Protein AF-A0A2I6QK99-F1 (afdb_monomer)

Sequence (99 aa):
MSLIEGRRGLRRRPLWEFEIDTARQQLNLQFGTRDLVGFGVENAPRGLCAAGCLLQYAKDTQRTTLPHIRSITMEREQDSIIMDAATRRNLEITQNLGG

Solvent-accessible surface area (backbone atoms only — not comparable to full-atom values): 6349 Å² total; per-residue (Å²): 141,68,94,52,80,87,46,87,92,64,77,92,73,67,72,76,50,42,34,54,69,61,12,52,54,54,48,21,63,60,53,75,43,94,63,45,64,93,43,69,41,62,89,35,59,75,58,40,11,54,49,24,33,52,50,51,51,52,40,70,73,66,72,54,88,64,83,85,60,62,78,65,78,68,88,53,75,90,82,50,87,87,70,56,75,66,54,50,48,77,64,35,78,88,47,58,94,88,113

Mean predicted aligned error: 4.42 Å

pLDDT: mean 94.68, std 7.23, range [56.03, 98.75]

Foldseek 3Di:
DPPPPPPPPDDDDDQVQLDQVQLQVLVCVLQVHPGCVVQVCRPPSNVSSVNSSVSVVVCVVVVDRDNVCNGDHDDDPVVDDDDDPVRCAVVCVPHDPPD

Structure (mmCIF, N/CA/C/O backbone):
data_AF-A0A2I6QK99-F1
#
_entry.id   AF-A0A2I6QK99-F1
#
loop_
_atom_site.group_PDB
_atom_site.id
_atom_site.type_symbol
_atom_site.label_atom_id
_atom_site.label_alt_id
_atom_site.label_comp_id
_atom_site.label_asym_id
_atom_site.label_entity_id
_atom_site.label_seq_id
_atom_site.pdbx_PDB_ins_code
_atom_site.Cartn_x
_atom_site.Cartn_y
_atom_site.Cartn_z
_atom_site.occupancy
_atom_site.B_iso_or_equiv
_atom_site.auth_seq_id
_atom_site.auth_comp_id
_atom_site.auth_asym_id
_atom_site.auth_atom_id
_atom_site.pdbx_PDB_model_num
ATOM 1 N N . MET A 1 1 ? 7.446 -20.497 -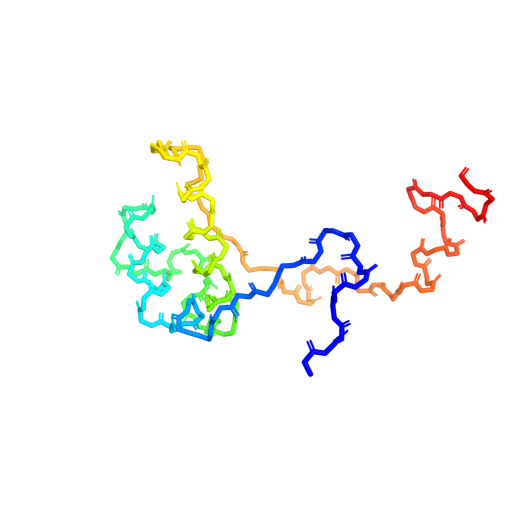14.451 1.00 56.03 1 MET A N 1
ATOM 2 C CA . MET A 1 1 ? 7.272 -20.327 -12.988 1.00 56.03 1 MET A CA 1
ATOM 3 C C . MET A 1 1 ? 8.526 -19.768 -12.279 1.00 56.03 1 MET A C 1
ATOM 5 O O . MET A 1 1 ? 8.465 -19.611 -11.076 1.00 56.03 1 MET A O 1
ATOM 9 N N . SER A 1 2 ? 9.608 -19.365 -12.974 1.00 73.38 2 SER A N 1
ATOM 10 C CA . SER A 1 2 ? 10.942 -19.133 -12.366 1.00 73.38 2 SER A CA 1
ATOM 11 C C . SER A 1 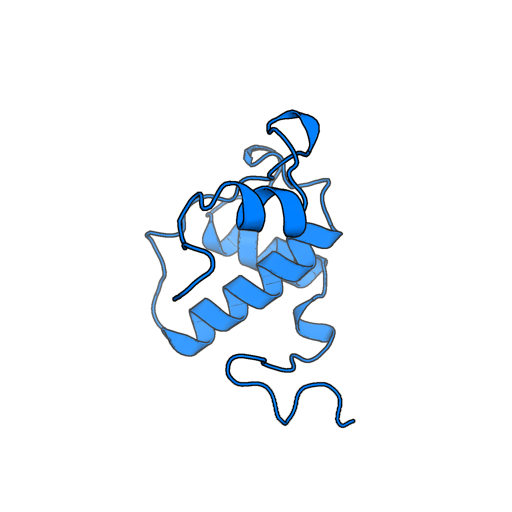2 ? 11.401 -17.672 -12.184 1.00 73.38 2 SER A C 1
ATOM 13 O O . SER A 1 2 ? 12.511 -17.431 -11.720 1.00 73.38 2 SER A O 1
ATOM 15 N N . LEU A 1 3 ? 10.598 -16.664 -12.550 1.00 75.75 3 LEU A N 1
ATOM 16 C CA . LEU A 1 3 ? 11.091 -15.277 -12.685 1.00 75.75 3 LEU A CA 1
ATOM 17 C C . LEU A 1 3 ? 11.560 -14.613 -11.372 1.00 75.75 3 LEU A C 1
ATOM 19 O O . LEU A 1 3 ? 12.276 -13.613 -11.421 1.00 75.75 3 LEU A O 1
ATOM 23 N N . ILE A 1 4 ? 11.149 -15.130 -10.209 1.00 83.62 4 ILE A N 1
ATOM 24 C CA . ILE A 1 4 ? 11.381 -14.483 -8.905 1.00 83.62 4 ILE A CA 1
ATOM 25 C C . ILE A 1 4 ? 12.030 -15.387 -7.846 1.00 83.62 4 ILE A C 1
ATOM 27 O O . ILE A 1 4 ? 12.361 -14.893 -6.774 1.00 83.62 4 ILE A O 1
ATOM 31 N N . GLU A 1 5 ? 12.266 -16.673 -8.131 1.00 77.31 5 GLU A N 1
ATOM 32 C CA . GLU A 1 5 ? 12.753 -17.657 -7.141 1.00 77.31 5 GLU A CA 1
ATOM 33 C C . GLU A 1 5 ? 14.185 -17.383 -6.644 1.00 77.31 5 GLU A C 1
ATOM 35 O O . GLU A 1 5 ? 14.502 -17.672 -5.495 1.00 77.31 5 GLU A O 1
ATOM 40 N N . GLY A 1 6 ? 15.042 -16.762 -7.463 1.00 81.56 6 GLY A N 1
ATOM 41 C CA . GLY A 1 6 ? 16.433 -16.446 -7.102 1.00 81.56 6 GLY A CA 1
ATOM 42 C C . GLY A 1 6 ? 16.657 -15.058 -6.493 1.00 81.56 6 GLY A C 1
ATOM 43 O O . GLY A 1 6 ? 17.794 -14.694 -6.192 1.00 81.56 6 GLY A O 1
ATOM 44 N N . ARG A 1 7 ? 15.608 -14.242 -6.338 1.00 85.12 7 ARG A N 1
ATOM 45 C CA . ARG A 1 7 ? 15.753 -12.844 -5.910 1.00 85.12 7 ARG A CA 1
ATOM 46 C C . ARG A 1 7 ? 15.298 -12.668 -4.462 1.00 85.12 7 ARG A C 1
ATOM 48 O O . ARG A 1 7 ? 14.119 -12.816 -4.139 1.00 85.12 7 ARG A O 1
ATOM 55 N N . ARG A 1 8 ? 16.239 -12.320 -3.576 1.00 85.12 8 ARG A N 1
ATOM 56 C CA . ARG A 1 8 ? 15.950 -12.069 -2.154 1.00 85.12 8 ARG A CA 1
ATOM 57 C C . ARG A 1 8 ? 14.926 -10.938 -2.007 1.00 85.12 8 ARG A C 1
ATOM 59 O O . ARG A 1 8 ? 14.985 -9.945 -2.719 1.00 85.12 8 ARG A O 1
ATOM 66 N N . GLY A 1 9 ? 13.984 -11.111 -1.082 1.00 84.62 9 GLY A N 1
ATOM 67 C CA . GLY A 1 9 ? 12.939 -10.122 -0.789 1.00 84.62 9 GLY A CA 1
ATOM 68 C C . GLY A 1 9 ? 11.704 -10.165 -1.697 1.00 84.62 9 GLY A C 1
ATOM 69 O O . GLY A 1 9 ? 10.686 -9.591 -1.327 1.00 84.62 9 GLY A O 1
ATOM 70 N N . LEU A 1 10 ? 11.720 -10.888 -2.824 1.00 91.50 10 LEU A N 1
ATOM 71 C CA . LEU A 1 10 ? 10.521 -11.050 -3.653 1.00 91.50 10 LEU A CA 1
ATOM 72 C C . LEU A 1 10 ? 9.573 -12.108 -3.085 1.00 91.50 10 LEU A C 1
ATOM 74 O O . LEU A 1 10 ? 9.990 -13.152 -2.574 1.00 91.50 10 LEU A O 1
ATOM 78 N N . ARG A 1 11 ? 8.270 -11.825 -3.166 1.00 90.50 11 ARG A N 1
ATOM 79 C CA . ARG A 1 11 ? 7.200 -12.705 -2.691 1.00 90.50 11 ARG A CA 1
ATOM 80 C C . ARG A 1 11 ? 6.121 -12.816 -3.755 1.00 90.50 11 ARG A C 1
ATOM 82 O O . ARG A 1 11 ? 5.519 -11.821 -4.141 1.00 90.50 11 ARG A O 1
ATOM 89 N N . ARG A 1 12 ? 5.880 -14.041 -4.227 1.00 92.50 12 ARG A N 1
ATOM 90 C CA . ARG A 1 12 ? 4.719 -14.338 -5.069 1.00 92.50 12 ARG A CA 1
ATOM 91 C C . ARG A 1 12 ? 3.473 -14.291 -4.194 1.00 92.50 12 ARG A C 1
ATOM 93 O O . ARG A 1 12 ? 3.466 -14.904 -3.130 1.00 92.50 12 ARG A O 1
ATOM 100 N N . ARG A 1 13 ? 2.431 -13.611 -4.660 1.00 94.56 13 ARG A N 1
ATOM 101 C CA . ARG A 1 13 ? 1.117 -13.589 -4.016 1.00 94.56 13 ARG A CA 1
ATOM 102 C C . ARG A 1 13 ? 0.057 -14.046 -5.021 1.00 94.56 13 ARG A C 1
ATOM 104 O O . ARG A 1 13 ? 0.241 -13.837 -6.226 1.00 94.56 13 ARG A O 1
ATOM 111 N N . PRO A 1 14 ? -0.981 -14.761 -4.574 1.00 95.94 14 PRO A N 1
ATOM 112 C CA . PRO A 1 14 ? -2.051 -15.198 -5.453 1.00 95.94 14 PRO A CA 1
ATOM 113 C C . PRO A 1 14 ? -2.899 -14.006 -5.921 1.00 95.94 14 PRO A C 1
ATOM 115 O O . PRO A 1 14 ? -3.018 -13.003 -5.225 1.00 95.94 14 PRO A O 1
ATOM 118 N N . LEU A 1 15 ? -3.498 -14.120 -7.111 1.00 97.12 15 LEU A N 1
ATOM 119 C CA . LEU A 1 15 ? -4.236 -13.016 -7.744 1.00 97.12 15 LEU A CA 1
ATOM 120 C C . LEU A 1 15 ? -5.444 -12.541 -6.926 1.00 97.12 15 LEU A C 1
ATOM 122 O O . LEU A 1 15 ? -5.767 -11.360 -6.967 1.00 97.12 15 LEU A O 1
ATOM 126 N N . TRP A 1 16 ? -6.083 -13.437 -6.170 1.00 97.44 16 TRP A N 1
ATOM 127 C CA . TRP A 1 16 ? -7.264 -13.110 -5.367 1.00 97.44 16 TRP A CA 1
ATOM 128 C C . TRP A 1 16 ? -6.970 -12.122 -4.231 1.00 97.44 16 TRP A C 1
ATOM 130 O O . TRP A 1 16 ? -7.869 -11.414 -3.799 1.00 97.44 16 TRP A O 1
ATOM 140 N N . GLU A 1 17 ? -5.719 -11.997 -3.784 1.00 98.12 17 GLU A N 1
ATOM 141 C CA . GLU A 1 17 ? -5.354 -10.983 -2.786 1.00 98.12 17 GLU A CA 1
ATOM 142 C C . GLU A 1 17 ? -5.351 -9.555 -3.344 1.00 98.12 17 GLU A C 1
ATOM 144 O O . GLU A 1 17 ? -5.340 -8.596 -2.574 1.00 98.12 17 GLU A O 1
ATOM 149 N N . PHE A 1 18 ? -5.361 -9.414 -4.671 1.00 98.62 18 PHE A N 1
ATOM 150 C CA . PHE A 1 18 ? -5.412 -8.138 -5.385 1.00 98.62 18 PHE A CA 1
ATOM 151 C C . PHE A 1 18 ? -6.825 -7.811 -5.888 1.00 98.62 18 PHE A C 1
ATOM 153 O O . PHE A 1 18 ? -6.988 -6.938 -6.737 1.00 98.62 18 PHE A O 1
ATOM 160 N N . GLU A 1 19 ? -7.848 -8.519 -5.415 1.00 98.62 19 GLU A N 1
ATOM 161 C CA . GLU A 1 19 ? -9.241 -8.265 -5.779 1.00 98.62 19 GLU A CA 1
ATOM 162 C C . GLU A 1 19 ? -9.712 -6.916 -5.184 1.00 98.62 19 GLU A C 1
ATOM 164 O O . GLU A 1 19 ? -9.368 -6.557 -4.053 1.00 98.62 19 GLU A O 1
ATOM 169 N N . ILE A 1 20 ? -10.428 -6.117 -5.984 1.00 98.62 20 ILE A N 1
ATOM 170 C CA . ILE A 1 20 ? -10.734 -4.712 -5.678 1.00 98.62 20 ILE A CA 1
ATOM 171 C C . ILE A 1 20 ? -11.774 -4.564 -4.564 1.00 98.62 20 ILE A C 1
ATOM 173 O O . ILE A 1 20 ? -11.611 -3.700 -3.697 1.00 98.62 20 ILE A O 1
ATOM 177 N N . ASP A 1 21 ? -12.808 -5.399 -4.545 1.00 98.44 21 ASP A N 1
ATOM 178 C CA . ASP A 1 21 ? -13.883 -5.325 -3.557 1.00 98.44 21 ASP A CA 1
ATOM 179 C C . ASP A 1 21 ? -13.362 -5.719 -2.169 1.00 98.44 21 ASP A C 1
ATOM 181 O O . ASP A 1 21 ? -13.595 -5.025 -1.175 1.00 98.44 21 ASP A O 1
ATOM 185 N N . THR A 1 22 ? -12.541 -6.767 -2.117 1.00 98.44 22 THR A N 1
ATOM 186 C CA . THR A 1 22 ? -11.818 -7.227 -0.928 1.00 98.44 22 THR A CA 1
ATOM 187 C C . THR A 1 22 ? -10.861 -6.152 -0.424 1.00 98.44 22 THR A C 1
ATOM 189 O O . THR A 1 22 ? -10.839 -5.854 0.773 1.00 98.44 22 THR A O 1
ATOM 192 N N . ALA A 1 23 ? -10.097 -5.516 -1.317 1.00 98.69 23 ALA A N 1
ATOM 193 C CA . ALA A 1 23 ? -9.199 -4.427 -0.948 1.00 98.69 23 ALA A CA 1
ATOM 194 C C . ALA A 1 23 ? -9.958 -3.245 -0.326 1.00 98.69 23 ALA A C 1
ATOM 196 O O . ALA A 1 23 ? -9.586 -2.778 0.754 1.00 98.69 23 ALA A O 1
ATOM 197 N N . ARG A 1 24 ? -11.048 -2.795 -0.963 1.00 98.69 24 ARG A N 1
ATOM 198 C CA . ARG A 1 24 ? -11.914 -1.719 -0.452 1.00 98.69 24 ARG A CA 1
ATOM 199 C C . ARG A 1 24 ? -12.482 -2.067 0.918 1.00 98.69 24 ARG A C 1
ATOM 201 O O . ARG A 1 24 ? -12.386 -1.257 1.837 1.00 98.69 24 ARG A O 1
ATOM 208 N N . GLN A 1 25 ? -13.016 -3.275 1.079 1.00 98.62 25 GLN A N 1
ATOM 209 C CA . GLN A 1 25 ? -13.568 -3.744 2.348 1.00 98.62 25 GLN A CA 1
ATOM 210 C C . GLN A 1 25 ? -12.510 -3.740 3.462 1.00 98.62 25 GLN A C 1
ATOM 212 O O . GLN A 1 25 ? -12.767 -3.224 4.551 1.00 98.62 25 GLN A O 1
ATOM 217 N N . GLN A 1 26 ? -11.311 -4.261 3.193 1.00 98.38 26 GLN A N 1
ATOM 218 C CA . GLN A 1 26 ? -10.235 -4.341 4.184 1.00 98.38 26 GLN A CA 1
ATOM 219 C C . GLN A 1 26 ? -9.668 -2.971 4.566 1.00 98.38 26 GLN A C 1
ATOM 221 O O . GLN A 1 26 ? -9.374 -2.752 5.744 1.00 98.38 26 GLN A O 1
ATOM 226 N N . LEU A 1 27 ? -9.520 -2.061 3.599 1.00 98.69 27 LEU A N 1
ATOM 227 C CA . LEU A 1 27 ? -9.042 -0.695 3.827 1.00 98.69 27 LEU A CA 1
ATOM 228 C C . LEU A 1 27 ? -10.069 0.121 4.621 1.00 98.69 27 LEU A C 1
ATOM 230 O O . LEU A 1 27 ? -9.714 0.709 5.640 1.00 98.69 27 LEU A O 1
ATOM 234 N N . ASN A 1 28 ? -11.346 0.080 4.232 1.00 98.69 28 ASN A N 1
ATOM 235 C CA . ASN A 1 28 ? -12.428 0.731 4.978 1.00 98.69 28 ASN A CA 1
ATOM 236 C C . ASN A 1 28 ? -12.507 0.219 6.423 1.00 98.69 28 ASN A C 1
ATOM 238 O O . ASN A 1 28 ? -12.588 1.017 7.357 1.00 98.69 28 ASN A O 1
ATOM 242 N N . LEU A 1 29 ? -12.398 -1.101 6.622 1.00 98.44 29 LEU A N 1
ATOM 243 C CA . LEU A 1 29 ? -12.360 -1.705 7.955 1.00 98.44 29 LEU A CA 1
ATOM 244 C C . LEU A 1 29 ? -11.145 -1.235 8.770 1.00 98.44 29 LEU A C 1
ATOM 246 O O . LEU A 1 29 ? -11.283 -0.946 9.954 1.00 98.44 29 LEU A O 1
ATOM 250 N N . GLN A 1 30 ? -9.964 -1.154 8.153 1.00 98.56 30 GLN A N 1
ATOM 251 C CA . GLN A 1 30 ? -8.739 -0.690 8.811 1.00 98.56 30 GLN A CA 1
ATOM 252 C C . GLN A 1 30 ? -8.824 0.782 9.231 1.00 98.56 30 GLN A C 1
ATOM 254 O O . GLN A 1 30 ? -8.343 1.136 10.305 1.00 98.56 30 GLN A O 1
ATOM 259 N N . PHE A 1 31 ? -9.429 1.631 8.401 1.00 98.50 31 PHE A N 1
ATOM 260 C CA . PHE A 1 31 ? -9.526 3.069 8.652 1.00 98.50 31 PHE A CA 1
ATOM 261 C C . PHE A 1 31 ? -10.803 3.487 9.392 1.00 98.50 31 PHE A C 1
ATOM 263 O O . PHE A 1 31 ? -10.935 4.651 9.756 1.00 98.50 31 PHE A O 1
ATOM 270 N N . GLY A 1 32 ? -11.745 2.565 9.616 1.00 98.06 32 GLY A N 1
ATOM 271 C CA . GLY A 1 32 ? -13.031 2.866 10.249 1.00 98.06 32 GLY A CA 1
ATOM 272 C C . GLY A 1 32 ? -13.915 3.786 9.401 1.00 98.06 32 GLY A C 1
ATOM 273 O O . GLY A 1 32 ? -14.594 4.658 9.937 1.00 98.06 32 GLY A O 1
ATOM 274 N N . THR A 1 33 ? -13.885 3.621 8.078 1.00 98.44 33 THR A N 1
ATOM 275 C CA . THR A 1 33 ? -14.580 4.484 7.106 1.00 98.44 33 THR A CA 1
ATOM 276 C C . THR A 1 33 ? -15.591 3.698 6.273 1.00 98.44 33 THR A C 1
ATOM 278 O O . THR A 1 33 ? -15.573 2.468 6.249 1.00 98.44 33 THR A O 1
ATOM 281 N N . ARG A 1 34 ? -16.537 4.405 5.640 1.00 98.19 34 ARG A N 1
ATOM 282 C CA . ARG A 1 34 ? -17.535 3.799 4.734 1.00 98.19 34 ARG A CA 1
ATOM 283 C C . ARG A 1 34 ? -17.029 3.697 3.297 1.00 98.19 34 ARG A C 1
ATOM 285 O O . ARG A 1 34 ? -17.369 2.749 2.598 1.00 98.19 34 ARG A O 1
ATOM 292 N N . ASP A 1 35 ? -16.244 4.680 2.888 1.00 98.25 35 ASP A N 1
ATOM 293 C CA . ASP A 1 35 ? -15.620 4.801 1.581 1.00 98.25 35 ASP A CA 1
ATOM 294 C C . ASP A 1 35 ? -14.239 5.451 1.738 1.00 98.25 35 ASP A C 1
ATOM 296 O O . ASP A 1 35 ? -13.881 5.943 2.815 1.00 98.25 35 ASP A O 1
ATOM 300 N N . LEU A 1 36 ? -13.457 5.459 0.656 1.00 98.56 36 LEU A N 1
ATOM 301 C CA . LEU A 1 36 ? -12.107 6.012 0.642 1.00 98.56 36 LEU A CA 1
ATOM 302 C C . LEU A 1 36 ? -12.047 7.383 -0.047 1.00 98.56 36 LEU A C 1
ATOM 304 O O . LEU A 1 36 ? -10.965 7.836 -0.442 1.00 98.56 36 LEU A O 1
ATOM 308 N N . VAL A 1 37 ? -13.191 8.067 -0.192 1.00 98.38 37 VAL A N 1
ATOM 309 C CA . VAL A 1 37 ? -13.273 9.385 -0.843 1.00 98.38 37 VAL A CA 1
ATOM 310 C C . VAL A 1 37 ? -12.464 10.410 -0.054 1.00 98.38 37 VAL A C 1
ATOM 312 O O . VAL A 1 37 ? -11.686 11.158 -0.644 1.00 98.38 37 VAL A O 1
ATOM 315 N N . GLY A 1 38 ? -12.562 10.385 1.280 1.00 97.31 38 GLY A N 1
ATOM 316 C CA . GLY A 1 38 ? -11.813 11.283 2.170 1.00 97.31 38 GLY A CA 1
ATOM 317 C C . GLY A 1 38 ? -10.287 11.122 2.105 1.00 97.31 38 GLY A C 1
ATOM 318 O O . GLY A 1 38 ? -9.563 12.045 2.464 1.00 97.31 38 GLY A O 1
ATOM 319 N N . PHE A 1 39 ? -9.796 9.985 1.604 1.00 98.06 39 PHE A N 1
ATOM 320 C CA . PHE A 1 39 ? -8.369 9.720 1.389 1.00 98.06 39 PHE A CA 1
ATOM 321 C C . PHE A 1 39 ? -7.904 10.060 -0.037 1.00 98.06 39 PHE A C 1
ATOM 323 O O . PHE A 1 39 ? -6.719 9.969 -0.349 1.00 98.06 39 PHE A O 1
ATOM 330 N N . GLY A 1 40 ? -8.827 10.417 -0.938 1.00 97.25 40 GLY A N 1
ATOM 331 C CA . GLY A 1 40 ? -8.512 10.749 -2.328 1.00 97.25 40 GLY A CA 1
ATOM 332 C C . GLY A 1 40 ? -8.051 9.564 -3.189 1.00 97.25 40 GLY A C 1
ATOM 333 O O . GLY A 1 40 ? -7.510 9.790 -4.273 1.00 97.25 40 GLY A O 1
AT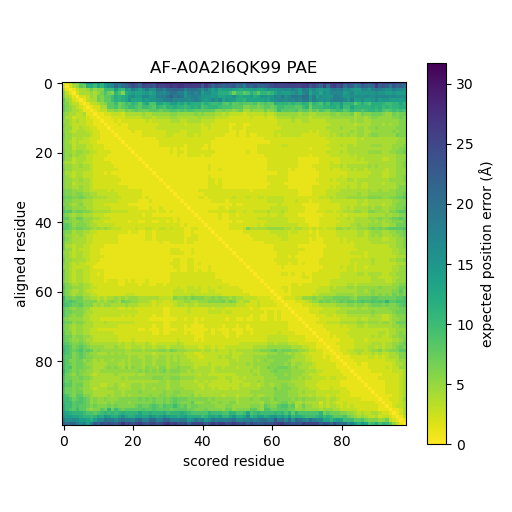OM 334 N N . VAL A 1 41 ? -8.261 8.320 -2.734 1.00 98.19 41 VAL A N 1
ATOM 335 C CA . VAL A 1 41 ? -7.827 7.079 -3.418 1.00 98.19 41 VAL A CA 1
ATOM 336 C C . VAL A 1 41 ? -8.983 6.264 -4.011 1.00 98.19 41 VAL A C 1
ATOM 338 O O . VAL A 1 41 ? -8.730 5.296 -4.722 1.00 98.19 41 VAL A O 1
ATOM 341 N N . GLU A 1 42 ? -10.242 6.643 -3.760 1.00 97.50 42 GLU A N 1
ATOM 342 C CA . GLU A 1 42 ? -11.443 5.908 -4.213 1.00 97.50 42 GLU A CA 1
ATOM 343 C C . GLU A 1 42 ? -11.409 5.575 -5.721 1.00 97.50 42 GLU A C 1
ATOM 345 O O . GLU A 1 42 ? -11.761 4.471 -6.140 1.00 97.50 42 GLU A O 1
ATOM 350 N N . ASN A 1 43 ? -10.894 6.508 -6.529 1.00 95.88 43 ASN A N 1
ATOM 351 C CA . ASN A 1 43 ? -10.801 6.409 -7.989 1.00 95.88 43 ASN A CA 1
ATOM 352 C C . ASN A 1 43 ? -9.489 5.778 -8.499 1.00 95.88 43 ASN A C 1
ATOM 354 O O . ASN A 1 43 ? -9.192 5.859 -9.690 1.00 95.88 43 ASN A O 1
ATOM 358 N N . ALA A 1 44 ? -8.688 5.155 -7.629 1.00 97.81 44 ALA A N 1
ATOM 359 C CA . ALA A 1 44 ? -7.395 4.559 -7.972 1.00 97.81 44 ALA A CA 1
ATOM 360 C C . ALA A 1 44 ? -7.401 3.021 -7.822 1.00 97.81 44 ALA A C 1
ATOM 362 O O . ALA A 1 44 ? -6.607 2.480 -7.047 1.00 97.81 44 ALA A O 1
ATOM 363 N N . PRO A 1 45 ? -8.242 2.271 -8.569 1.00 98.00 45 PRO A N 1
ATOM 364 C CA . PRO A 1 45 ? -8.441 0.834 -8.350 1.00 98.00 45 PRO A CA 1
ATOM 365 C C . PRO A 1 45 ? -7.144 0.023 -8.450 1.00 98.00 45 PRO A C 1
ATOM 367 O O . PRO A 1 45 ? -6.921 -0.869 -7.642 1.00 98.00 45 PRO A O 1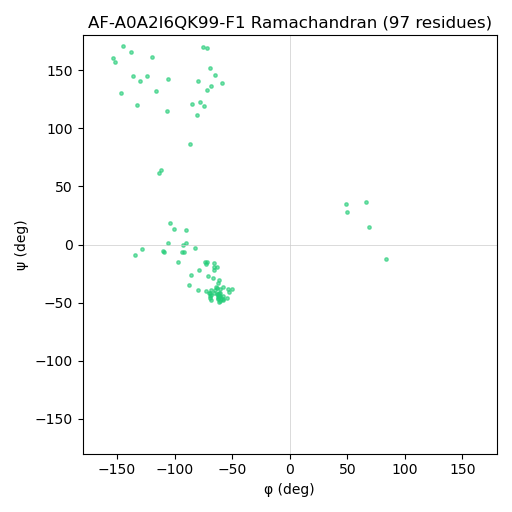
ATOM 370 N N . ARG A 1 46 ? -6.228 0.381 -9.361 1.00 98.25 46 ARG A N 1
ATOM 371 C CA . ARG A 1 46 ? -4.914 -0.282 -9.469 1.00 98.25 46 ARG A CA 1
ATOM 372 C C . ARG A 1 46 ? -4.081 -0.148 -8.189 1.00 98.25 46 ARG A C 1
ATOM 374 O O . ARG A 1 46 ? -3.459 -1.118 -7.765 1.00 98.25 46 ARG A O 1
ATOM 381 N N . GLY A 1 47 ? -4.081 1.038 -7.579 1.00 98.31 47 GLY A N 1
ATOM 382 C CA . GLY A 1 47 ? -3.398 1.287 -6.310 1.00 98.31 47 GLY A CA 1
ATOM 383 C C . GLY A 1 47 ? -4.092 0.583 -5.146 1.00 98.31 47 GLY A C 1
ATOM 384 O O . GLY A 1 47 ? -3.424 -0.039 -4.325 1.00 98.31 47 GLY A O 1
ATOM 385 N N . LEU A 1 48 ? -5.429 0.603 -5.120 1.00 98.69 48 LEU A N 1
ATOM 386 C CA . LEU A 1 48 ? -6.230 -0.070 -4.095 1.00 98.69 48 LEU A CA 1
ATOM 387 C C . LEU A 1 48 ? -6.010 -1.585 -4.086 1.00 98.69 48 LEU A C 1
ATOM 389 O O . LEU A 1 48 ? -5.775 -2.139 -3.018 1.00 98.69 48 LEU A O 1
ATOM 393 N N . CYS A 1 49 ?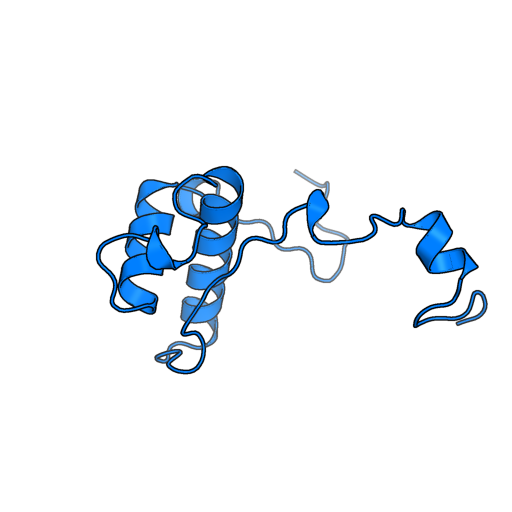 -5.996 -2.247 -5.246 1.00 98.75 49 CYS A N 1
ATOM 394 C CA . CYS A 1 49 ? -5.682 -3.676 -5.357 1.00 98.75 49 CYS A CA 1
ATOM 395 C C . CYS A 1 49 ? -4.329 -4.022 -4.708 1.00 98.75 49 CYS A C 1
ATOM 397 O O . CYS A 1 49 ? -4.224 -4.973 -3.933 1.00 98.75 49 CYS A O 1
ATOM 399 N N . ALA A 1 50 ? -3.289 -3.226 -4.982 1.00 98.62 50 ALA A N 1
ATOM 400 C CA . ALA A 1 50 ? -1.967 -3.422 -4.388 1.00 98.62 50 ALA A CA 1
ATOM 401 C C . ALA A 1 50 ? -1.959 -3.137 -2.874 1.00 98.62 50 ALA A C 1
ATOM 403 O O . ALA A 1 50 ? -1.403 -3.920 -2.102 1.00 98.62 50 ALA A O 1
ATOM 404 N N . ALA A 1 51 ? -2.610 -2.054 -2.441 1.00 98.69 51 ALA A N 1
ATOM 405 C CA . ALA A 1 51 ? -2.727 -1.683 -1.033 1.00 98.69 51 ALA A CA 1
ATOM 406 C C . ALA A 1 51 ? -3.503 -2.730 -0.216 1.00 98.69 51 ALA A C 1
ATOM 408 O O . ALA A 1 51 ? -3.122 -3.030 0.914 1.00 98.69 51 ALA A O 1
ATOM 409 N N . GLY A 1 52 ? -4.549 -3.328 -0.794 1.00 98.50 52 GLY A N 1
ATOM 410 C CA . GLY A 1 52 ? -5.322 -4.406 -0.184 1.00 98.50 52 GLY A CA 1
ATOM 411 C C . GLY A 1 52 ? -4.480 -5.653 0.080 1.00 98.50 52 GLY A C 1
ATOM 412 O O . GLY A 1 52 ? -4.506 -6.176 1.195 1.00 98.50 52 GLY A O 1
ATOM 413 N N . CYS A 1 53 ? -3.692 -6.099 -0.905 1.00 98.69 53 CYS A N 1
ATOM 414 C CA . CYS A 1 53 ? -2.745 -7.206 -0.728 1.00 98.69 53 CYS A CA 1
ATOM 415 C C . CYS A 1 53 ? -1.695 -6.882 0.352 1.00 98.69 53 CYS A C 1
ATOM 417 O O . CYS A 1 53 ? -1.427 -7.701 1.235 1.00 98.69 53 CYS A O 1
ATOM 419 N N . LEU A 1 54 ? -1.139 -5.664 0.334 1.00 98.50 54 LEU A N 1
ATOM 420 C CA . LEU A 1 54 ? -0.143 -5.224 1.315 1.00 98.50 54 LEU A CA 1
ATOM 421 C C . LEU A 1 54 ? -0.703 -5.208 2.745 1.00 98.50 54 LEU A C 1
ATOM 423 O O . LEU A 1 54 ? -0.044 -5.682 3.671 1.00 98.50 54 LEU A O 1
ATOM 427 N N . LEU A 1 55 ? -1.920 -4.692 2.929 1.00 98.50 55 LEU A N 1
ATOM 428 C CA . LEU A 1 55 ? -2.578 -4.633 4.232 1.00 98.50 55 LEU A CA 1
ATOM 429 C C . LEU A 1 55 ? -2.905 -6.032 4.768 1.00 98.50 55 LEU A C 1
ATOM 431 O O . LEU A 1 55 ? -2.686 -6.287 5.952 1.00 98.50 55 LEU A O 1
ATOM 435 N N . GLN A 1 56 ? -3.388 -6.941 3.916 1.00 98.00 56 GLN A N 1
ATOM 436 C CA . GLN A 1 56 ? -3.600 -8.345 4.288 1.00 98.00 56 GLN A CA 1
ATOM 437 C C . GLN A 1 56 ? -2.293 -8.985 4.770 1.00 98.00 56 GLN A C 1
ATOM 439 O O . GLN A 1 56 ? -2.249 -9.551 5.858 1.00 98.00 56 GLN A O 1
ATOM 444 N N . TYR A 1 57 ? -1.196 -8.795 4.033 1.00 97.94 57 TYR A N 1
ATOM 445 C CA . TYR A 1 57 ? 0.116 -9.305 4.435 1.00 97.94 57 TYR A CA 1
ATOM 446 C C . TYR A 1 57 ? 0.608 -8.716 5.771 1.00 97.94 57 TYR A C 1
ATOM 448 O O . TYR A 1 57 ? 1.136 -9.438 6.622 1.00 97.94 57 TYR A O 1
ATOM 456 N N . ALA A 1 58 ? 0.423 -7.411 5.993 1.00 98.00 58 ALA A N 1
ATOM 457 C CA . ALA A 1 58 ? 0.769 -6.772 7.263 1.00 98.00 58 ALA A CA 1
ATOM 458 C C . ALA A 1 58 ? -0.041 -7.361 8.433 1.00 98.00 58 ALA A C 1
ATOM 460 O O . ALA A 1 58 ? 0.532 -7.694 9.471 1.00 98.00 58 ALA A O 1
ATOM 461 N N . LYS A 1 59 ? -1.353 -7.560 8.256 1.00 97.25 59 LYS A N 1
ATOM 462 C CA . LYS A 1 59 ? -2.216 -8.193 9.266 1.00 97.25 59 LYS A CA 1
ATOM 463 C C . LYS A 1 59 ? -1.800 -9.639 9.550 1.00 97.25 59 LYS A C 1
ATOM 465 O O . LYS A 1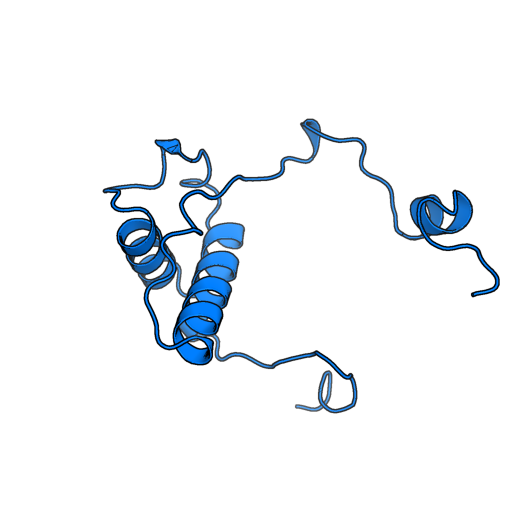 59 ? -1.659 -10.004 10.715 1.00 97.25 59 LYS A O 1
ATOM 470 N N . ASP A 1 60 ? -1.535 -10.430 8.514 1.00 96.56 60 ASP A N 1
ATOM 471 C CA . ASP A 1 60 ? -1.157 -11.844 8.642 1.00 96.56 60 ASP A CA 1
ATOM 472 C C . ASP A 1 60 ? 0.175 -12.041 9.373 1.00 96.56 60 ASP A C 1
ATOM 474 O O . ASP A 1 60 ? 0.342 -13.000 10.134 1.00 96.56 60 ASP A O 1
ATOM 478 N N . THR A 1 61 ? 1.133 -11.139 9.140 1.00 96.62 61 THR A N 1
ATOM 479 C CA . THR A 1 61 ? 2.466 -11.212 9.755 1.00 96.62 61 THR A CA 1
ATOM 480 C C . THR A 1 61 ? 2.485 -10.695 11.188 1.00 96.62 61 THR A C 1
ATOM 482 O O . THR A 1 61 ? 3.148 -11.300 12.027 1.00 96.62 61 THR A O 1
ATOM 485 N N . GLN A 1 62 ? 1.758 -9.617 11.493 1.00 97.19 62 GLN A N 1
ATOM 486 C CA . GLN A 1 62 ? 1.742 -9.035 12.840 1.00 97.19 62 GLN A CA 1
ATOM 487 C C . GLN A 1 62 ? 0.725 -9.698 13.776 1.00 97.19 62 GLN A C 1
ATOM 489 O O . GLN A 1 62 ? 0.911 -9.665 14.991 1.00 97.19 62 GLN A O 1
ATOM 494 N N . ARG A 1 63 ? -0.355 -10.283 13.233 1.00 94.62 63 ARG A N 1
ATOM 495 C CA . ARG A 1 63 ? -1.443 -10.965 13.970 1.00 94.62 63 ARG A CA 1
ATOM 496 C C . ARG A 1 63 ? -2.029 -10.161 15.137 1.00 94.62 63 ARG A C 1
ATOM 498 O O . ARG A 1 63 ? -2.536 -10.720 16.104 1.00 94.62 63 ARG A O 1
ATOM 505 N N . THR A 1 64 ? -1.960 -8.842 15.039 1.00 95.50 64 THR A N 1
ATOM 506 C CA . THR A 1 64 ? -2.453 -7.880 16.024 1.00 95.50 64 THR A CA 1
ATOM 507 C C . THR A 1 64 ? -3.143 -6.736 15.291 1.00 95.50 64 THR A C 1
ATOM 509 O O . THR A 1 64 ? -3.031 -6.601 14.069 1.00 95.50 64 THR A O 1
ATOM 512 N N . THR A 1 65 ? -3.903 -5.915 16.016 1.00 93.75 65 THR A N 1
ATOM 513 C CA . THR A 1 65 ? -4.454 -4.691 15.433 1.00 93.75 65 THR A CA 1
ATOM 514 C C . THR A 1 65 ? -3.318 -3.733 15.066 1.00 93.75 65 THR A C 1
ATOM 516 O O . THR A 1 65 ? -2.303 -3.653 15.756 1.00 93.75 65 THR A O 1
ATOM 519 N N . LEU A 1 66 ? -3.490 -2.978 13.977 1.00 97.88 66 LEU A N 1
ATOM 520 C CA . LEU A 1 66 ? -2.498 -2.017 13.479 1.00 97.88 66 LEU A CA 1
ATOM 521 C C . LEU A 1 66 ? -3.015 -0.575 13.640 1.00 97.88 66 LEU A C 1
ATOM 523 O O . LEU A 1 66 ? -3.226 0.106 12.639 1.00 97.88 66 LEU A O 1
ATOM 527 N N . PRO A 1 67 ? -3.246 -0.074 14.872 1.00 97.44 67 PRO A N 1
ATOM 528 C CA . PRO A 1 67 ? -3.917 1.214 15.097 1.00 97.44 67 PRO A CA 1
ATOM 529 C C . PRO A 1 67 ? -3.117 2.427 14.596 1.00 97.44 67 PRO A C 1
ATOM 531 O O . PRO A 1 67 ? -3.654 3.522 14.455 1.00 97.44 67 PRO A O 1
ATOM 534 N N . HIS A 1 68 ? -1.822 2.254 14.330 1.00 98.06 68 HIS A N 1
ATOM 535 C CA . HIS A 1 68 ? -0.960 3.307 13.803 1.00 98.06 68 HIS A CA 1
ATOM 536 C C . HIS A 1 68 ? -1.145 3.529 12.290 1.00 98.06 68 HIS A C 1
ATOM 538 O O . HIS A 1 68 ? -0.867 4.630 11.810 1.00 98.06 68 HIS A O 1
ATOM 544 N N . ILE A 1 69 ? -1.663 2.539 11.549 1.00 98.19 69 ILE A N 1
ATOM 545 C CA . ILE A 1 69 ? -1.973 2.650 10.116 1.00 98.19 69 ILE A CA 1
ATOM 546 C C . ILE A 1 69 ? -3.386 3.220 9.973 1.00 98.19 69 ILE A C 1
ATOM 548 O O . ILE A 1 69 ? -4.370 2.486 9.904 1.00 98.19 69 ILE A O 1
ATOM 552 N N . ARG A 1 70 ? -3.475 4.550 9.982 1.00 97.94 70 ARG A N 1
ATOM 553 C CA . ARG A 1 70 ? -4.746 5.291 10.078 1.00 97.94 70 ARG A CA 1
ATOM 554 C C . ARG A 1 70 ? -5.159 6.037 8.806 1.00 97.94 70 ARG A C 1
ATOM 556 O O . ARG A 1 70 ? -6.211 6.661 8.793 1.00 97.94 70 ARG A O 1
ATOM 563 N N . SER A 1 71 ? -4.305 6.053 7.787 1.00 98.19 71 SER A N 1
ATOM 564 C CA . SER A 1 71 ? -4.528 6.801 6.550 1.00 98.19 71 SER A CA 1
ATOM 565 C C . SER A 1 71 ? -3.777 6.155 5.387 1.00 98.19 71 SER A C 1
ATOM 567 O O . SER A 1 71 ? -2.814 5.413 5.598 1.00 98.19 71 SER A O 1
ATOM 569 N N . ILE A 1 72 ? -4.207 6.476 4.173 1.00 98.50 72 ILE A N 1
ATOM 570 C CA . ILE A 1 72 ? -3.541 6.172 2.910 1.00 98.50 72 ILE A CA 1
ATOM 571 C C . ILE A 1 72 ? -3.594 7.425 2.033 1.00 98.50 72 ILE A C 1
ATOM 573 O O . ILE A 1 72 ? -4.578 8.160 2.067 1.00 98.50 72 ILE A O 1
ATOM 577 N N . THR A 1 73 ? -2.550 7.656 1.241 1.00 97.94 73 THR A N 1
ATOM 578 C CA . THR A 1 73 ? -2.467 8.800 0.327 1.00 97.94 73 THR A CA 1
ATOM 579 C C . THR A 1 73 ? -2.065 8.308 -1.056 1.00 97.94 73 THR A C 1
ATOM 581 O O . THR A 1 73 ? -1.223 7.419 -1.179 1.00 97.94 73 THR A O 1
ATOM 584 N N . MET A 1 74 ? -2.661 8.884 -2.101 1.00 97.25 74 MET A N 1
ATOM 585 C CA . MET A 1 74 ? -2.206 8.686 -3.475 1.00 97.25 74 MET A CA 1
ATOM 586 C C . MET A 1 74 ? -1.074 9.663 -3.787 1.00 97.25 74 MET A C 1
ATOM 588 O O . MET A 1 74 ? -1.290 10.871 -3.754 1.00 97.25 74 MET A O 1
ATOM 592 N N . GLU A 1 75 ? 0.095 9.152 -4.154 1.00 96.50 75 GLU A N 1
ATOM 593 C CA . GLU A 1 75 ? 1.139 9.968 -4.775 1.00 96.50 75 GLU A CA 1
ATOM 594 C C . GLU A 1 75 ? 0.783 10.191 -6.250 1.00 96.50 75 GLU A C 1
ATOM 596 O O . GLU A 1 75 ? 0.560 9.231 -6.995 1.00 96.50 75 GLU A O 1
ATOM 601 N N . ARG A 1 76 ? 0.673 11.456 -6.673 1.00 94.69 76 ARG A N 1
ATOM 602 C CA . ARG A 1 76 ? 0.370 11.827 -8.062 1.00 94.69 76 ARG A CA 1
ATOM 603 C C . ARG A 1 76 ? 1.627 12.352 -8.735 1.00 94.69 76 ARG A C 1
ATOM 605 O O . ARG A 1 76 ? 2.390 13.102 -8.139 1.00 94.69 76 ARG A O 1
ATOM 612 N N . GLU A 1 77 ? 1.784 12.022 -10.010 1.00 94.50 77 GLU A N 1
ATOM 613 C CA . GLU A 1 77 ? 2.915 12.462 -10.836 1.00 94.50 77 GLU A CA 1
ATOM 614 C C . GLU A 1 77 ? 3.114 13.985 -10.827 1.00 94.50 77 GLU A C 1
ATOM 616 O O . GLU A 1 77 ? 4.239 14.462 -10.759 1.00 94.50 77 GLU A O 1
ATOM 621 N N . GLN A 1 78 ? 2.021 14.747 -10.837 1.00 95.50 78 GLN A N 1
ATOM 622 C CA . GLN A 1 78 ? 2.039 16.212 -10.836 1.00 95.50 78 GLN A CA 1
ATOM 623 C C . GLN A 1 78 ? 2.426 16.846 -9.486 1.00 95.50 78 GLN A C 1
ATOM 625 O O . GLN A 1 78 ? 2.732 18.035 -9.446 1.00 95.50 78 GLN A O 1
ATOM 630 N N . ASP A 1 79 ? 2.406 16.080 -8.390 1.00 95.44 79 ASP A N 1
ATOM 631 C CA . ASP A 1 79 ? 2.705 16.584 -7.043 1.00 95.44 79 ASP A CA 1
ATOM 632 C C . ASP A 1 79 ? 4.210 16.469 -6.720 1.00 95.44 79 ASP A C 1
ATOM 634 O O . ASP A 1 79 ? 4.643 16.769 -5.607 1.00 95.44 79 ASP A O 1
ATOM 638 N N . SER A 1 80 ? 5.032 15.977 -7.657 1.00 96.00 80 SER A N 1
ATOM 639 C CA . SER A 1 80 ? 6.454 15.690 -7.438 1.00 96.00 80 SER A CA 1
ATOM 640 C C . SER A 1 80 ? 7.290 15.815 -8.713 1.00 96.00 80 SER A C 1
ATOM 642 O O . SER A 1 80 ? 6.796 15.681 -9.827 1.00 96.00 80 SER A O 1
ATOM 644 N N . ILE A 1 81 ? 8.599 16.036 -8.557 1.00 96.69 81 ILE A N 1
ATOM 645 C CA . ILE A 1 81 ? 9.540 15.959 -9.681 1.00 96.69 81 ILE A CA 1
ATOM 646 C C . ILE A 1 81 ? 9.863 14.486 -9.931 1.00 96.69 81 ILE A C 1
ATOM 648 O O . ILE A 1 81 ? 10.528 13.836 -9.121 1.00 96.69 81 ILE A O 1
ATOM 652 N N . ILE A 1 82 ? 9.407 13.963 -11.067 1.00 96.44 82 ILE A N 1
ATOM 653 C CA . ILE A 1 82 ? 9.696 12.590 -11.477 1.00 96.44 82 ILE A CA 1
ATOM 654 C C . ILE A 1 82 ? 11.149 12.512 -11.946 1.00 96.44 82 ILE A C 1
ATOM 656 O O . ILE A 1 82 ? 11.542 13.164 -12.911 1.00 96.44 82 ILE A O 1
ATOM 660 N N . MET A 1 83 ? 11.941 11.685 -11.268 1.00 96.62 83 MET A N 1
ATOM 661 C CA . MET A 1 83 ? 13.318 11.374 -11.648 1.00 96.62 83 MET A CA 1
ATOM 662 C C . MET A 1 83 ? 13.428 9.897 -12.003 1.00 96.62 83 MET A C 1
ATOM 664 O O . MET A 1 83 ? 12.989 9.036 -11.236 1.00 96.62 83 MET A O 1
ATOM 668 N N . ASP A 1 84 ? 14.052 9.597 -13.138 1.00 96.50 84 ASP A N 1
ATOM 669 C CA . ASP A 1 84 ? 14.355 8.220 -13.506 1.00 96.50 84 ASP A CA 1
ATOM 670 C C . ASP A 1 84 ? 15.480 7.630 -12.631 1.00 96.50 84 ASP A C 1
ATOM 672 O O . ASP A 1 84 ? 16.162 8.313 -11.855 1.00 96.50 84 ASP A O 1
ATOM 676 N N . ALA A 1 85 ? 15.669 6.314 -12.739 1.00 94.75 85 ALA A N 1
ATOM 677 C CA . ALA A 1 85 ? 16.667 5.611 -11.939 1.00 94.75 85 ALA A CA 1
ATOM 678 C C . ALA A 1 85 ? 18.102 6.094 -12.227 1.00 94.75 85 ALA A C 1
ATOM 680 O O . ALA A 1 85 ? 18.924 6.129 -11.311 1.00 94.75 85 ALA A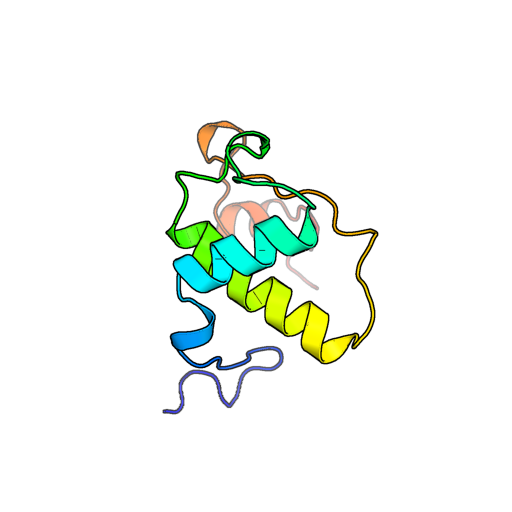 O 1
ATOM 681 N N . ALA A 1 86 ? 18.400 6.486 -13.473 1.00 95.62 86 ALA A N 1
ATOM 682 C CA . ALA A 1 86 ? 19.715 6.988 -13.866 1.00 95.62 86 ALA A CA 1
ATOM 683 C C . ALA A 1 86 ? 20.002 8.361 -13.242 1.00 95.62 86 ALA A C 1
ATOM 685 O O . ALA A 1 86 ? 21.072 8.556 -12.672 1.00 95.62 86 ALA A O 1
ATOM 686 N N . THR A 1 87 ? 19.030 9.273 -13.261 1.00 96.06 87 THR A N 1
ATOM 687 C CA . THR A 1 87 ? 19.117 10.599 -12.637 1.00 96.06 87 THR A CA 1
ATOM 688 C C . THR A 1 87 ? 19.328 10.478 -11.135 1.00 96.06 87 THR A C 1
ATOM 690 O O . THR A 1 87 ? 20.276 11.056 -10.610 1.00 96.06 87 THR A O 1
ATOM 693 N N . ARG A 1 88 ? 18.521 9.665 -10.432 1.00 96.19 88 ARG A N 1
ATOM 694 C CA . ARG A 1 88 ? 18.695 9.470 -8.977 1.00 96.19 88 ARG A CA 1
ATOM 695 C C . ARG A 1 88 ? 20.065 8.886 -8.624 1.00 96.19 88 ARG A C 1
ATOM 697 O O . ARG A 1 88 ? 20.640 9.290 -7.618 1.00 96.19 88 ARG A O 1
ATOM 704 N N . ARG A 1 89 ? 20.579 7.958 -9.444 1.00 93.56 89 ARG A N 1
ATOM 705 C CA . ARG A 1 89 ? 21.905 7.344 -9.269 1.00 93.56 89 ARG A CA 1
ATOM 706 C C . ARG A 1 89 ? 23.038 8.342 -9.525 1.00 93.56 89 ARG A C 1
ATOM 708 O O . ARG A 1 89 ? 23.965 8.405 -8.732 1.00 93.56 89 ARG A O 1
ATOM 715 N N . ASN A 1 90 ? 22.960 9.115 -10.604 1.00 95.44 90 ASN A N 1
ATOM 716 C CA . ASN A 1 90 ? 24.004 10.070 -10.982 1.00 95.44 90 ASN A CA 1
ATOM 717 C C . ASN A 1 90 ? 24.070 11.283 -10.045 1.00 95.44 90 ASN A C 1
ATOM 719 O O . ASN A 1 90 ? 25.132 11.875 -9.900 1.00 95.44 90 ASN A O 1
ATOM 723 N N . LEU A 1 91 ? 22.949 11.647 -9.416 1.00 97.00 91 LEU A N 1
ATOM 724 C CA . LEU A 1 91 ? 22.892 12.707 -8.407 1.00 97.00 91 LEU A CA 1
ATOM 725 C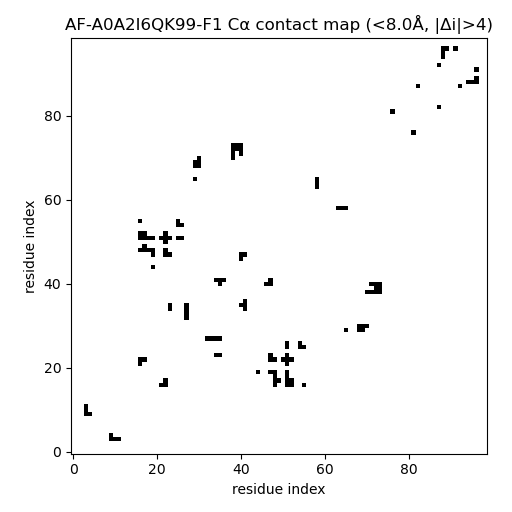 C . LEU A 1 91 ? 23.304 12.241 -7.003 1.00 97.00 91 LEU A C 1
ATOM 727 O O . LEU A 1 91 ? 23.301 13.054 -6.086 1.00 97.00 91 LEU A O 1
ATOM 731 N N . GLU A 1 92 ? 23.601 10.950 -6.820 1.00 95.38 92 GLU A N 1
ATOM 732 C CA . GLU A 1 92 ? 24.034 10.357 -5.547 1.00 95.38 92 GLU A CA 1
ATOM 733 C C . GLU A 1 92 ? 23.152 10.731 -4.338 1.00 95.38 92 GLU A C 1
ATOM 735 O O . GLU A 1 92 ? 23.638 10.872 -3.219 1.00 95.38 92 GLU A O 1
ATOM 740 N N . ILE A 1 93 ? 21.833 10.877 -4.548 1.00 94.31 93 ILE A N 1
ATOM 741 C CA . ILE A 1 93 ? 20.911 11.487 -3.564 1.00 94.31 93 ILE A CA 1
ATOM 742 C C . ILE A 1 93 ? 21.020 10.826 -2.180 1.00 94.31 93 ILE A C 1
ATOM 744 O O . ILE A 1 93 ? 20.972 11.501 -1.156 1.00 94.31 93 ILE A O 1
ATOM 748 N N . THR A 1 94 ? 21.141 9.498 -2.149 1.00 94.94 94 THR A N 1
ATOM 749 C CA . THR A 1 94 ? 21.281 8.719 -0.906 1.00 94.94 94 THR A CA 1
ATOM 750 C C . THR A 1 94 ? 22.374 7.655 -0.962 1.00 94.94 94 THR A C 1
ATOM 752 O O . THR A 1 94 ? 22.641 7.017 0.051 1.00 94.94 94 THR A O 1
ATOM 755 N N . GLN A 1 95 ? 22.958 7.399 -2.133 1.00 93.88 95 GLN A N 1
ATOM 756 C CA . GLN A 1 95 ? 23.979 6.375 -2.340 1.00 93.88 95 GLN A CA 1
ATOM 757 C C . GLN A 1 95 ? 24.948 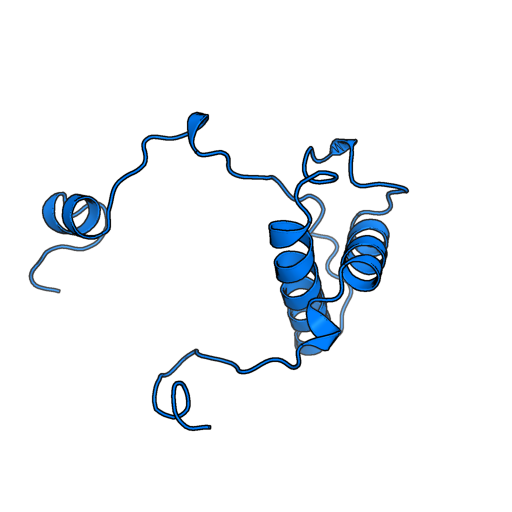6.864 -3.414 1.00 93.88 95 GLN A C 1
ATOM 759 O O . GLN A 1 95 ? 24.504 7.295 -4.478 1.00 93.88 95 GLN A O 1
ATOM 764 N N . ASN A 1 96 ? 26.248 6.788 -3.131 1.00 91.25 96 ASN A N 1
ATOM 765 C CA . ASN A 1 96 ? 27.286 7.134 -4.097 1.00 91.25 96 ASN A CA 1
ATOM 766 C C . ASN A 1 96 ? 27.444 6.024 -5.164 1.00 91.25 96 ASN A C 1
ATOM 768 O O . ASN A 1 96 ? 26.903 4.922 -5.037 1.00 91.25 96 ASN A O 1
ATOM 772 N N . LEU A 1 97 ? 28.207 6.284 -6.224 1.00 87.50 97 LEU A N 1
ATOM 773 C CA . LEU A 1 97 ? 28.443 5.306 -7.295 1.00 87.50 97 LEU A CA 1
ATOM 774 C C . LEU A 1 97 ? 29.376 4.139 -6.910 1.00 87.50 97 LEU A C 1
ATOM 776 O O . LEU A 1 97 ? 29.406 3.139 -7.632 1.00 87.50 97 LEU A O 1
ATOM 780 N N . GLY A 1 98 ? 30.135 4.269 -5.820 1.00 83.50 98 GLY A N 1
ATOM 781 C CA . GLY A 1 98 ? 31.155 3.322 -5.358 1.00 83.50 98 GLY A CA 1
ATOM 782 C C . GLY A 1 98 ? 30.716 2.321 -4.279 1.00 83.50 98 GLY A C 1
ATOM 783 O O . GLY A 1 98 ? 31.420 1.331 -4.085 1.00 83.50 98 GLY A O 1
ATOM 784 N N . GLY A 1 99 ? 29.577 2.531 -3.613 1.00 62.22 99 GLY A N 1
ATOM 785 C CA . GLY A 1 99 ? 29.115 1.732 -2.470 1.00 62.22 99 GLY A CA 1
ATOM 786 C C . GLY A 1 99 ? 28.716 2.595 -1.287 1.00 62.22 99 GLY A C 1
ATOM 787 O O . GLY A 1 99 ? 29.607 3.274 -0.726 1.00 62.22 99 GLY A O 1
#

Radius of gyration: 17.08 Å; Cα contacts (8 Å, |Δi|>4): 73; chains: 1; bounding box: 49×37×30 Å

Nearest PDB structures (foldseek):
  3zlj-assembly1_A  TM=9.384E-01  e=2.747E-11  Escherichia coli K-12
  3zlj-assembly1_B  TM=9.369E-01  e=3.093E-11  Escherichia coli K-12
  3k0s-assembly1_A  TM=9.377E-01  e=3.920E-11  Escherichia coli K-12
  7ai7-assembly1_B  TM=7.126E-01  e=3.482E-11  Escherichia coli K-12
  7ai7-assembly1_A  TM=7.140E-01  e=3.282E-11  Escherichia coli K-12

Secondary structure (DSSP, 8-state):
--SSTTSTT-----GGGG-HHHHHHHHHHHHT-S-SGGGT-TT-HHHHHHHHHHHHHHHHHH-S--TT--------GGGS----HHHHHHTTSSS-TT-